Protein AF-A0A9D2EED7-F1 (afdb_monomer)

Sequence (177 aa):
MAFVVMTEGLINSLSPPLGSDSTTSEVIDIMTAWPKAETMNIATSAPAPLVPTTHRRLRAALLIDAAVTGANGLAYVVAAAWLTTLLGPSEPFLIGIGVFLTSCAVVFLLVGRARSAPPAGVWFAIAVNAAWALASVIHASSAGWLTSVGRVWTVLQGLVVLGFAVAQLICWRRVRP

Foldseek 3Di:
DPPPPVVVVVVVVPDDPCPPPDPPVVVVVVVVVPPDPPDPPPPPVPPDPPPDVLLVLLLVLLLVQLVVLLVQLVCLQPVLVVVCVQFQDHSVVSNVSSVVSNVLSVLSNVQSPDPHRDPVSLVVLLVVLQVQLVVLVVCLVPPPRTDPRNSVVSNVSSVVSNVSSVSSVVSVVVPDD

Solvent-accessible surface area (backbone atoms only — not comparable to full-atom values): 9775 Å² total; per-residue (Å²): 144,84,78,74,73,75,59,62,68,59,58,72,74,72,61,76,82,87,65,96,81,61,82,64,65,56,55,49,49,57,65,65,68,61,71,75,85,71,79,73,78,73,73,68,76,64,75,69,83,70,74,52,70,55,61,54,51,40,31,49,52,30,40,51,48,14,50,54,39,26,53,52,9,46,47,25,50,78,40,15,82,60,46,22,78,55,27,38,54,56,41,71,59,35,30,54,51,7,56,52,33,34,52,51,15,52,51,32,38,5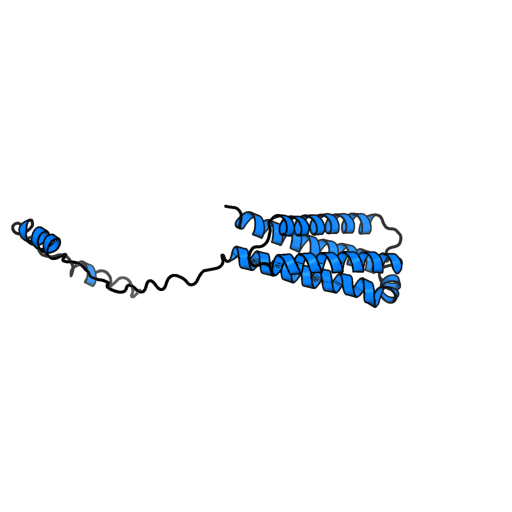3,39,33,66,40,96,68,62,51,70,68,54,55,51,48,52,34,50,52,24,47,51,47,22,52,50,21,52,52,44,52,75,67,50,84,62,46,33,76,60,24,30,52,49,36,43,52,54,16,52,54,36,36,50,48,24,52,52,48,51,58,33,50,68,72,67,59,130

Secondary structure (DSSP, 8-state):
--SSSSSHHHHTTS-----TT-TTHHHHHHHHT-------------------HHHHHHHHHHHHHHHHHHHHHHHHHHSHHHHHHHH-S-HHHHHHHHHHHHHHHHHHHHHHHSSS--HHHHHHHHHHHHHHHHHHHHHHHH-TT--HHHHHHHHHHHHHHHHHHHHHHHHHHTT--

Radius of gyration: 31.8 Å; Cα contacts (8 Å, |Δi|>4): 151; chains: 1; bounding box: 68×57×78 Å

Structure (mmCIF, N/CA/C/O backbone):
data_AF-A0A9D2EED7-F1
#
_entry.id   AF-A0A9D2EED7-F1
#
loop_
_atom_site.group_PDB
_atom_site.id
_atom_site.type_symbol
_atom_site.label_atom_id
_atom_site.label_alt_id
_atom_site.label_comp_id
_atom_site.label_asym_id
_atom_site.label_entity_id
_atom_site.label_seq_id
_atom_site.pdbx_PDB_ins_code
_atom_site.Cartn_x
_atom_site.Cartn_y
_atom_site.Cartn_z
_atom_site.occupancy
_atom_site.B_iso_or_equiv
_atom_site.auth_seq_id
_atom_site.auth_comp_id
_atom_site.auth_asym_id
_atom_site.auth_atom_id
_atom_site.pdbx_PDB_model_num
ATOM 1 N N . MET A 1 1 ? -27.424 45.924 17.045 1.00 50.78 1 MET A N 1
ATOM 2 C CA . MET A 1 1 ? -27.591 46.236 18.483 1.00 50.78 1 MET A CA 1
ATOM 3 C C . MET A 1 1 ? -29.063 46.108 18.886 1.00 50.78 1 MET A C 1
ATOM 5 O O . MET A 1 1 ? -29.668 47.067 19.331 1.00 50.78 1 MET A O 1
ATOM 9 N N . ALA A 1 2 ? -29.651 44.921 18.707 1.00 46.00 2 ALA A N 1
ATOM 10 C CA . ALA A 1 2 ? -31.059 44.638 19.028 1.00 46.00 2 ALA A CA 1
ATOM 11 C C . ALA A 1 2 ? -31.201 43.348 19.862 1.00 46.00 2 ALA A C 1
ATOM 13 O O . ALA A 1 2 ? -32.252 42.727 19.881 1.00 46.00 2 ALA A O 1
ATOM 14 N N . PHE A 1 3 ? -30.117 42.932 20.528 1.00 37.53 3 PHE A N 1
ATOM 15 C CA . PHE A 1 3 ? -30.063 41.708 21.338 1.00 37.53 3 PHE A CA 1
ATOM 16 C C . PHE A 1 3 ? -29.807 41.987 22.829 1.00 37.53 3 PHE A C 1
ATOM 18 O O . PHE A 1 3 ? -29.680 41.061 23.614 1.00 37.53 3 PHE A O 1
ATOM 25 N N . VAL A 1 4 ? -29.735 43.265 23.223 1.00 46.91 4 VAL A N 1
ATOM 26 C CA . VAL A 1 4 ? -29.426 43.687 24.605 1.00 46.91 4 VAL A CA 1
ATOM 27 C C . VAL A 1 4 ? -30.663 44.232 25.339 1.00 46.91 4 VAL A C 1
ATOM 29 O O . VAL A 1 4 ? -30.657 44.339 26.554 1.00 46.91 4 VAL A O 1
ATOM 32 N N . VAL A 1 5 ? -31.770 44.509 24.640 1.00 50.28 5 VAL A N 1
ATOM 33 C CA . VAL A 1 5 ? -32.992 45.063 25.266 1.00 50.28 5 VAL A CA 1
ATOM 34 C C . VAL A 1 5 ? -34.009 43.973 25.657 1.00 50.28 5 VAL A C 1
ATOM 36 O O . VAL A 1 5 ? -34.906 44.221 26.452 1.00 50.28 5 VAL A O 1
ATOM 39 N N . MET A 1 6 ? -33.851 42.733 25.178 1.00 41.12 6 MET A N 1
ATOM 40 C CA . MET A 1 6 ? -34.791 41.630 25.455 1.00 41.12 6 MET A CA 1
ATOM 41 C C . MET A 1 6 ? -34.355 40.715 26.614 1.00 41.12 6 MET A C 1
ATOM 43 O O . MET A 1 6 ? -35.014 39.721 26.901 1.00 41.12 6 MET A O 1
ATOM 47 N N . THR A 1 7 ? -33.256 41.047 27.294 1.00 43.00 7 THR A N 1
ATOM 48 C CA . THR A 1 7 ? -32.782 40.339 28.496 1.00 43.00 7 THR A CA 1
ATOM 49 C C . THR A 1 7 ? -33.245 41.006 29.794 1.00 43.00 7 THR A C 1
ATOM 51 O O . THR A 1 7 ? -33.440 40.314 30.785 1.00 43.00 7 THR A O 1
ATOM 54 N N . GLU A 1 8 ? -33.530 42.310 29.784 1.00 44.41 8 GLU A N 1
ATOM 55 C CA . GLU A 1 8 ? -33.999 43.055 30.969 1.00 44.41 8 GLU A CA 1
ATOM 56 C C . GLU A 1 8 ? -35.489 42.805 31.282 1.00 44.41 8 GLU A C 1
ATOM 58 O O . GLU A 1 8 ? -35.913 42.855 32.435 1.00 44.41 8 GLU A O 1
ATOM 63 N N . GLY A 1 9 ? -36.296 42.462 30.270 1.00 47.56 9 GLY A N 1
ATOM 64 C CA . GLY A 1 9 ? -37.725 42.168 30.448 1.00 47.56 9 GLY A CA 1
ATOM 65 C C . GLY A 1 9 ? -38.026 40.805 31.085 1.00 47.56 9 GLY A C 1
ATOM 66 O O . GLY A 1 9 ? -39.095 40.626 31.661 1.00 47.56 9 GLY A O 1
ATOM 67 N N . LEU A 1 10 ? -37.096 39.844 31.012 1.00 45.66 10 LEU A N 1
ATOM 68 C CA . LEU A 1 10 ? -37.318 38.477 31.507 1.00 45.66 10 LEU A CA 1
ATOM 69 C C . LEU A 1 10 ? -36.883 38.291 32.973 1.00 45.66 10 LEU A C 1
ATOM 71 O O . LEU A 1 10 ? -37.363 37.384 33.645 1.00 45.66 10 LEU A O 1
ATOM 75 N N . ILE A 1 11 ? -36.000 39.159 33.480 1.00 47.44 11 ILE A N 1
ATOM 76 C CA . ILE A 1 11 ? -35.444 39.059 34.840 1.00 47.44 11 ILE A CA 1
ATOM 77 C C . ILE A 1 11 ? -36.388 39.711 35.868 1.00 47.44 11 ILE A C 1
ATOM 79 O O . ILE A 1 11 ? -36.592 39.167 36.953 1.00 47.44 11 ILE A O 1
ATOM 83 N N . ASN A 1 12 ? -37.079 40.797 35.498 1.00 45.12 12 ASN A N 1
ATOM 84 C CA . ASN A 1 12 ? -38.076 41.446 36.364 1.00 45.12 12 ASN A CA 1
ATOM 85 C C . ASN A 1 12 ? -39.411 40.683 36.484 1.00 45.12 12 ASN A C 1
ATOM 87 O O . ASN A 1 12 ? -40.221 41.015 37.343 1.00 45.12 12 ASN A O 1
ATOM 91 N N . SER A 1 13 ? -39.643 39.648 35.666 1.00 46.53 13 SER A N 1
ATOM 92 C CA . SER A 1 13 ? -40.851 38.804 35.728 1.00 46.53 13 SER A CA 1
ATOM 93 C C . SER A 1 13 ? -40.694 37.559 36.615 1.00 46.53 13 SER A C 1
ATOM 95 O O . SER A 1 13 ? -41.686 36.874 36.858 1.00 46.53 13 SER A O 1
ATOM 97 N N . LEU A 1 14 ? -39.479 37.237 37.073 1.00 47.66 14 LEU A N 1
ATOM 98 C CA . LEU A 1 14 ? -39.189 36.039 37.879 1.00 47.66 14 LEU A CA 1
ATOM 99 C C . LEU A 1 14 ? -38.767 36.358 39.318 1.00 47.66 14 LEU A C 1
ATOM 101 O O . LEU A 1 14 ? -38.334 35.467 40.044 1.00 47.66 14 LEU A O 1
ATOM 105 N N . SER A 1 15 ? -38.926 37.610 39.747 1.00 50.06 15 SER A N 1
ATOM 106 C CA . SER A 1 15 ? -38.759 37.992 41.149 1.00 50.06 15 SER A CA 1
ATOM 107 C C . SER A 1 15 ? -40.141 38.100 41.803 1.00 50.06 15 SER A C 1
ATOM 109 O O . SER A 1 15 ? -40.792 39.135 41.648 1.00 50.06 15 SER A O 1
ATOM 111 N N . PRO A 1 16 ? -40.643 37.068 42.505 1.00 56.53 16 PRO A N 1
ATOM 112 C CA . PRO A 1 16 ? -41.789 37.257 43.384 1.00 56.53 16 PRO A CA 1
ATOM 113 C C . PRO A 1 16 ? -41.407 38.242 44.506 1.00 56.53 16 PRO A C 1
ATOM 115 O O . PRO A 1 16 ? -40.240 38.286 44.914 1.00 56.53 16 PRO A O 1
ATOM 118 N N . PRO A 1 17 ? -42.351 39.049 45.019 1.00 46.25 17 PRO A N 1
ATOM 119 C CA . PRO A 1 17 ? -42.078 39.903 46.163 1.00 46.25 17 PRO A CA 1
ATOM 120 C C . PRO A 1 17 ? -41.721 39.003 47.350 1.00 46.25 17 PRO A C 1
ATOM 122 O O . PRO A 1 17 ? -42.500 38.131 47.726 1.00 46.25 17 PRO A O 1
ATOM 125 N N . LEU A 1 18 ? -40.539 39.204 47.936 1.00 51.59 18 LEU A N 1
ATOM 126 C CA . LEU A 1 18 ? -40.169 38.598 49.214 1.00 51.59 18 LEU A CA 1
ATOM 127 C C . LEU A 1 18 ? -41.042 39.215 50.319 1.00 51.59 18 LEU A C 1
ATOM 129 O O . LEU A 1 18 ? -40.626 40.134 51.020 1.00 51.59 18 LEU A O 1
ATOM 133 N N . GLY A 1 19 ? -42.279 38.730 50.434 1.00 50.94 19 GLY A N 1
ATOM 134 C CA . GLY A 1 19 ? -43.077 38.813 51.651 1.00 50.94 19 GLY A CA 1
ATOM 135 C C . GLY A 1 19 ? -42.591 37.726 52.606 1.00 50.94 19 GLY A C 1
ATOM 136 O O . GLY A 1 19 ? -42.508 36.560 52.232 1.00 50.94 19 GLY A O 1
ATOM 137 N N . SER A 1 20 ? -42.211 38.109 53.816 1.00 56.47 20 SER A N 1
ATOM 138 C CA . SER A 1 20 ? -41.397 37.344 54.767 1.00 56.47 20 SER A CA 1
ATOM 139 C C . SER A 1 20 ? -42.042 36.103 55.410 1.00 56.47 20 SER A C 1
ATOM 141 O O . SER A 1 20 ? -41.478 35.586 56.372 1.00 56.47 20 SER A O 1
ATOM 143 N N . ASP A 1 21 ? -43.182 35.600 54.921 1.00 60.69 21 ASP A N 1
ATOM 144 C CA . ASP A 1 21 ? -44.092 34.831 55.788 1.00 60.69 21 ASP A CA 1
ATOM 145 C C . ASP A 1 21 ? -44.546 33.444 55.253 1.00 60.69 21 ASP A C 1
ATOM 147 O O . ASP A 1 21 ? -45.338 32.786 55.923 1.00 60.69 21 ASP A O 1
ATOM 151 N N . SER A 1 22 ? -44.070 32.931 54.103 1.00 58.75 22 SER A N 1
ATOM 152 C CA . SER A 1 22 ? -44.643 31.697 53.491 1.00 58.75 22 SER A CA 1
ATOM 153 C C . SER A 1 22 ? -43.682 30.545 53.136 1.00 58.75 22 SER A C 1
ATOM 155 O O . SER A 1 22 ? -44.079 29.573 52.497 1.00 58.75 22 SER A O 1
ATOM 157 N N . THR A 1 23 ? -42.422 30.562 53.570 1.00 59.81 23 THR A N 1
ATOM 158 C CA . THR A 1 23 ? -41.364 29.721 52.964 1.00 59.81 23 THR A CA 1
ATOM 159 C C . THR A 1 23 ? -41.277 28.251 53.384 1.00 59.81 23 THR A C 1
ATOM 161 O O . THR A 1 23 ? -40.427 27.543 52.851 1.00 59.81 23 THR A O 1
ATOM 164 N N . THR A 1 24 ? -42.116 27.739 54.290 1.00 58.50 24 THR A N 1
ATOM 165 C CA . THR A 1 24 ? -41.949 26.341 54.762 1.00 58.50 24 THR A CA 1
ATOM 166 C C . THR A 1 24 ? -43.055 25.400 54.291 1.00 58.50 24 THR A C 1
ATOM 168 O O . THR A 1 24 ? -42.762 24.296 53.843 1.00 58.50 24 THR A O 1
ATOM 171 N N . SER A 1 25 ? -44.317 25.823 54.326 1.00 53.59 25 SER A N 1
ATOM 172 C CA . SER A 1 25 ? -45.460 24.985 53.937 1.00 53.59 25 SER A CA 1
ATOM 173 C C . SER A 1 25 ? -45.589 24.817 52.422 1.00 53.59 25 SER A C 1
ATOM 175 O O . SER A 1 25 ? -45.854 23.713 51.964 1.00 53.59 25 SER A O 1
ATOM 177 N N . GLU A 1 26 ? -45.317 25.862 51.638 1.00 62.56 26 GLU A N 1
ATOM 178 C CA . GLU A 1 26 ? -45.434 25.818 50.172 1.00 62.56 26 GLU A CA 1
ATOM 179 C C . GLU A 1 26 ? -44.352 24.934 49.528 1.00 62.56 26 GLU A C 1
ATOM 181 O O . GLU A 1 26 ? -44.620 24.164 48.609 1.00 62.56 26 GLU A O 1
ATOM 186 N N . VAL A 1 27 ? -43.129 24.964 50.068 1.00 61.22 27 VAL A N 1
ATOM 187 C CA . VAL A 1 27 ? -42.033 24.089 49.618 1.00 61.22 27 VAL A CA 1
ATOM 188 C C . VAL A 1 27 ? -42.333 22.626 49.949 1.00 61.22 27 VAL A C 1
ATOM 190 O O . VAL A 1 27 ? -42.068 21.742 49.135 1.00 61.22 27 VAL A O 1
ATOM 193 N N . ILE A 1 28 ? -42.923 22.360 51.119 1.00 64.56 28 ILE A N 1
ATOM 194 C CA . ILE A 1 28 ? -43.338 21.010 51.518 1.00 64.56 28 ILE A CA 1
ATOM 195 C C . ILE A 1 28 ? -44.501 20.518 50.645 1.00 64.56 28 ILE A C 1
ATOM 197 O O . ILE A 1 28 ? -44.484 19.358 50.230 1.00 64.56 28 ILE A O 1
ATOM 201 N N . ASP A 1 29 ? -45.452 21.384 50.290 1.00 67.06 29 ASP A N 1
ATOM 202 C CA . ASP A 1 29 ? -46.527 21.056 49.345 1.00 67.06 29 ASP A CA 1
ATOM 203 C C . ASP A 1 29 ? -45.976 20.742 47.948 1.00 67.06 29 ASP A C 1
ATOM 205 O O . ASP A 1 29 ? -46.384 19.752 47.351 1.00 67.06 29 ASP A O 1
ATOM 209 N N . ILE A 1 30 ? -44.978 21.478 47.447 1.00 61.00 30 ILE A N 1
ATOM 210 C CA . ILE A 1 30 ? -44.316 21.167 46.164 1.00 61.00 30 ILE A CA 1
ATOM 211 C C . ILE A 1 30 ? -43.570 19.822 46.224 1.00 61.00 30 ILE A C 1
ATOM 213 O O . ILE A 1 30 ? -43.615 19.044 45.270 1.00 61.00 30 ILE A O 1
ATOM 217 N N . MET A 1 31 ? -42.889 19.521 47.335 1.00 60.91 31 MET A N 1
ATOM 218 C CA . MET A 1 31 ? -42.152 18.259 47.489 1.00 60.91 31 MET A CA 1
ATOM 219 C C . MET A 1 31 ? -43.075 17.048 47.669 1.00 60.91 31 MET A C 1
ATOM 221 O O . MET A 1 31 ? -42.735 15.948 47.234 1.00 60.91 31 MET A O 1
ATOM 225 N N . THR A 1 32 ? -44.239 17.230 48.293 1.00 68.69 32 THR A N 1
ATOM 226 C CA . THR A 1 32 ? -45.229 16.160 48.496 1.00 68.69 32 THR A CA 1
ATOM 227 C C . THR A 1 32 ? -46.171 16.001 47.302 1.00 68.69 32 THR A C 1
ATOM 229 O O . THR A 1 32 ? -46.573 14.878 46.993 1.00 68.69 32 THR A O 1
ATOM 232 N N . ALA A 1 33 ? -46.414 17.076 46.544 1.00 59.56 33 ALA A N 1
ATOM 233 C CA . ALA A 1 33 ? -47.065 17.076 45.235 1.00 59.56 33 ALA A CA 1
ATOM 234 C C . ALA A 1 33 ? -46.143 16.603 44.094 1.00 59.56 33 ALA A C 1
ATOM 236 O O . ALA A 1 33 ? -46.436 16.851 42.924 1.00 59.56 33 ALA A O 1
ATOM 237 N N . TRP A 1 34 ? -45.103 15.818 44.404 1.00 54.25 34 TRP A N 1
ATOM 238 C CA . TRP A 1 34 ? -44.386 14.979 43.440 1.00 54.25 34 TRP A CA 1
ATOM 239 C C . TRP A 1 34 ? -44.888 13.514 43.456 1.00 54.25 34 TRP A C 1
ATOM 241 O O . TRP A 1 34 ? -44.102 12.585 43.683 1.00 54.25 34 TRP A O 1
ATOM 251 N N . PRO A 1 35 ? -46.186 13.221 43.224 1.00 51.88 35 PRO A N 1
ATOM 252 C CA . PRO A 1 35 ? -46.617 11.865 42.975 1.00 51.88 35 PRO A CA 1
ATOM 253 C C . PRO A 1 35 ? -46.139 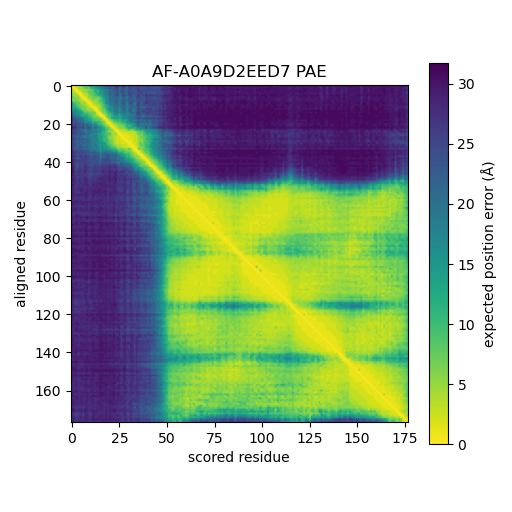11.462 41.582 1.00 51.88 35 PRO A C 1
ATOM 255 O O . PRO A 1 35 ? -46.510 12.074 40.585 1.00 51.88 35 PRO A O 1
ATOM 258 N N . LYS A 1 36 ? -45.304 10.414 41.556 1.00 54.62 36 LYS A N 1
ATOM 259 C CA . LYS A 1 36 ? -45.138 9.462 40.448 1.00 54.62 36 LYS A CA 1
ATOM 260 C C . LYS A 1 36 ? -45.360 10.115 39.083 1.00 54.62 36 LYS A C 1
ATOM 262 O O . LYS A 1 36 ? -46.409 9.919 38.478 1.00 54.62 36 LYS A O 1
ATOM 267 N N . ALA A 1 37 ? -44.365 10.856 38.593 1.00 49.62 37 ALA A N 1
ATOM 268 C CA . ALA A 1 37 ? -44.248 11.151 37.168 1.00 49.62 37 ALA A CA 1
ATOM 269 C C . ALA A 1 37 ? -43.977 9.827 36.435 1.00 49.62 37 ALA A C 1
ATOM 271 O O . ALA A 1 37 ? -42.861 9.469 36.064 1.00 49.62 37 ALA A O 1
ATOM 272 N N . GLU A 1 38 ? -45.052 9.060 36.362 1.00 48.19 38 GLU A N 1
ATOM 273 C CA . GLU A 1 38 ? -45.340 7.941 35.514 1.00 48.19 38 GLU A CA 1
ATOM 274 C C . GLU A 1 38 ? -44.942 8.353 34.106 1.00 48.19 38 GLU A C 1
ATOM 276 O O . GLU A 1 38 ? -45.570 9.205 33.483 1.00 48.19 38 GLU A O 1
ATOM 281 N N . THR A 1 39 ? -43.830 7.775 33.651 1.00 51.84 39 THR A N 1
ATOM 282 C CA . THR A 1 39 ? -43.596 7.461 32.240 1.00 51.84 39 THR A CA 1
ATOM 283 C C . THR A 1 39 ? -43.965 8.581 31.275 1.00 51.84 39 THR A C 1
ATOM 285 O O . THR A 1 39 ? -44.613 8.361 30.252 1.00 51.84 39 THR A O 1
ATOM 288 N N . MET A 1 40 ? -43.515 9.801 31.559 1.00 48.53 40 MET A N 1
ATOM 289 C CA . MET A 1 40 ? -43.426 10.796 30.511 1.00 48.53 40 MET A CA 1
ATOM 290 C C . MET A 1 40 ? -42.292 10.311 29.624 1.00 48.53 40 MET A C 1
ATOM 292 O O . MET A 1 40 ? -41.122 10.408 29.989 1.00 48.53 40 MET A O 1
ATOM 296 N N . ASN A 1 41 ? -42.680 9.672 28.518 1.00 54.34 41 ASN A N 1
ATOM 297 C CA . ASN A 1 41 ? -41.838 9.321 27.391 1.00 54.34 41 ASN A CA 1
ATOM 298 C C . ASN A 1 41 ? -41.068 10.573 26.958 1.00 54.34 41 ASN A C 1
ATOM 300 O O . ASN A 1 41 ? -41.406 11.228 25.974 1.00 54.34 41 ASN A O 1
ATOM 304 N N . ILE A 1 42 ? -39.988 10.892 27.667 1.00 51.03 42 ILE A N 1
ATOM 305 C CA . ILE A 1 42 ? -38.844 11.529 27.065 1.00 51.03 42 ILE A CA 1
ATOM 306 C C . ILE A 1 42 ? -38.331 10.421 26.169 1.00 51.03 42 ILE A C 1
ATOM 308 O O . ILE A 1 42 ? -37.510 9.593 26.557 1.00 51.03 42 ILE A O 1
ATOM 312 N N . ALA A 1 43 ? -38.890 10.368 24.962 1.00 49.00 43 ALA A N 1
ATOM 313 C CA . ALA A 1 43 ? -38.150 9.906 23.819 1.00 49.00 43 ALA A CA 1
ATOM 314 C C . ALA A 1 43 ? -36.909 10.802 23.774 1.00 49.00 43 ALA A C 1
ATOM 316 O O . ALA A 1 43 ? -36.838 11.793 23.053 1.00 49.00 43 ALA A O 1
ATOM 317 N N . THR A 1 44 ? -35.926 10.471 24.613 1.00 50.31 44 THR A N 1
ATOM 318 C CA . THR A 1 44 ? -34.536 10.684 24.316 1.00 50.31 44 THR A CA 1
ATOM 319 C C . THR A 1 44 ? -34.424 9.996 22.977 1.00 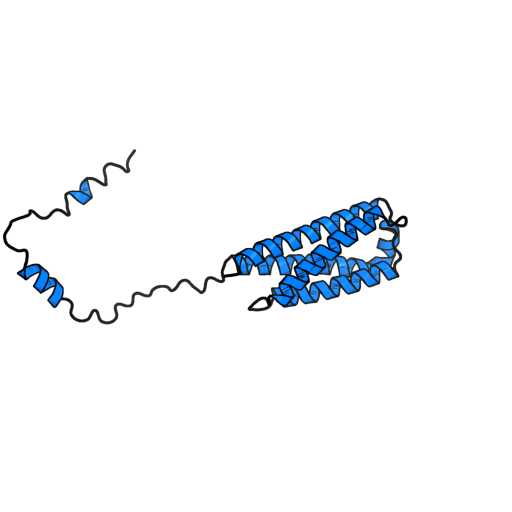50.31 44 THR A C 1
ATOM 321 O O . THR A 1 44 ? -34.398 8.768 22.899 1.00 50.31 44 THR A O 1
ATOM 324 N N . SER A 1 45 ? -34.482 10.775 21.901 1.00 49.22 45 SER A N 1
ATOM 325 C CA . SER A 1 45 ? -33.946 10.360 20.624 1.00 49.22 45 SER A CA 1
ATOM 326 C C . SER A 1 45 ? -32.480 10.087 20.920 1.00 49.22 45 SER A C 1
ATOM 328 O O . SER A 1 45 ? -31.641 10.986 20.843 1.00 49.22 45 SER A O 1
ATOM 330 N N . ALA A 1 46 ? -32.210 8.877 21.416 1.00 57.16 46 ALA A N 1
ATOM 331 C CA . ALA A 1 46 ? -30.885 8.386 21.683 1.00 57.16 46 ALA A CA 1
ATOM 332 C C . ALA A 1 46 ? -30.116 8.674 20.397 1.00 57.16 46 ALA A C 1
ATOM 334 O O . ALA A 1 46 ? -30.618 8.316 19.323 1.00 57.16 46 ALA A O 1
ATOM 335 N N . PRO A 1 47 ? -28.988 9.403 20.458 1.00 58.03 47 PRO A N 1
ATOM 336 C CA . PRO A 1 47 ? -28.256 9.731 19.254 1.00 58.03 47 PRO A CA 1
ATOM 337 C C . PRO A 1 47 ? -27.991 8.412 18.537 1.00 58.03 47 PRO A C 1
ATOM 339 O O . PRO A 1 47 ? -27.375 7.513 19.113 1.00 58.03 47 PRO A O 1
ATOM 342 N N . ALA A 1 48 ? -28.545 8.270 17.326 1.00 62.28 48 ALA A N 1
ATOM 343 C CA . ALA A 1 48 ? -28.371 7.085 16.495 1.00 62.28 48 ALA A CA 1
ATOM 344 C C . ALA A 1 48 ? -26.892 6.690 16.557 1.00 62.28 48 ALA A C 1
ATOM 346 O O . ALA A 1 48 ? -26.082 7.607 16.405 1.00 62.28 48 ALA A O 1
ATOM 347 N N . PRO A 1 49 ? -26.524 5.413 16.809 1.00 54.31 49 PRO A N 1
ATOM 348 C CA . PRO A 1 49 ? -25.165 5.024 17.179 1.00 54.31 49 PRO A CA 1
ATOM 349 C C . PRO A 1 49 ? -24.133 5.745 16.314 1.00 54.31 49 PRO A C 1
ATOM 351 O O . PRO A 1 49 ? -23.921 5.410 15.143 1.00 54.31 49 PRO A O 1
ATOM 354 N N . LEU A 1 50 ? -23.540 6.808 16.861 1.00 57.94 50 LEU A N 1
ATOM 355 C CA . LEU A 1 50 ? -22.600 7.624 16.120 1.00 57.94 50 LEU A CA 1
ATOM 356 C C . LEU A 1 50 ? -21.330 6.795 16.075 1.00 57.94 50 LEU A C 1
ATOM 358 O O . LEU A 1 50 ? -20.518 6.867 16.991 1.00 57.94 50 LEU A O 1
ATOM 362 N N . VAL A 1 51 ? -21.160 5.975 15.030 1.00 61.41 51 VAL A N 1
ATOM 363 C CA . VAL A 1 51 ? -19.856 5.364 14.753 1.00 61.41 51 VAL A CA 1
ATOM 364 C C . VAL A 1 51 ? -18.849 6.512 14.823 1.00 61.41 51 VAL A C 1
ATOM 366 O O . VAL A 1 51 ? -19.013 7.458 14.029 1.00 61.41 51 VAL A O 1
ATOM 369 N N . PRO A 1 52 ? -17.883 6.478 15.767 1.00 72.25 52 PRO A N 1
ATOM 370 C CA . PRO A 1 52 ? -17.015 7.613 16.030 1.00 72.25 52 PRO A CA 1
ATOM 371 C C . PRO A 1 52 ? -16.400 8.091 14.718 1.00 72.25 52 PRO A C 1
ATOM 373 O O . PRO A 1 52 ? -15.973 7.281 13.892 1.00 72.25 52 PRO A O 1
ATOM 376 N N . THR A 1 53 ? -16.387 9.398 14.470 1.00 74.62 53 THR A N 1
ATOM 377 C CA . THR A 1 53 ? -15.942 9.973 13.185 1.00 74.62 53 THR A CA 1
ATOM 378 C C . THR A 1 53 ? -14.538 9.497 12.790 1.00 74.62 53 THR A C 1
ATOM 380 O O . THR A 1 53 ? -14.260 9.282 11.609 1.00 74.62 53 THR A O 1
ATOM 383 N N . THR A 1 54 ? -13.681 9.225 13.774 1.00 71.69 54 THR A N 1
ATOM 384 C CA . THR A 1 54 ? -12.351 8.631 13.603 1.00 71.69 54 THR A CA 1
ATOM 385 C C . THR A 1 54 ? -12.386 7.216 13.012 1.00 71.69 54 THR A C 1
ATOM 387 O O . THR A 1 54 ? -11.601 6.921 12.113 1.00 71.69 54 THR A O 1
ATOM 390 N N . HIS A 1 55 ? -13.330 6.361 13.425 1.00 77.31 55 HIS A N 1
ATOM 391 C CA . HIS A 1 55 ? -13.511 5.026 12.838 1.00 77.31 55 HIS A CA 1
ATOM 392 C C . HIS A 1 55 ? -13.887 5.105 11.353 1.00 77.31 55 HIS A C 1
ATOM 394 O O . HIS A 1 55 ? -13.373 4.331 10.544 1.00 77.31 55 HIS A O 1
ATOM 400 N N . ARG A 1 56 ? -14.731 6.075 10.965 1.00 80.56 56 ARG A N 1
ATOM 401 C CA . ARG A 1 56 ? -15.071 6.303 9.547 1.00 80.56 56 ARG A CA 1
ATOM 402 C C . ARG A 1 56 ? -13.868 6.783 8.738 1.00 80.56 56 ARG A C 1
ATOM 404 O O . ARG A 1 56 ? -13.679 6.313 7.621 1.00 80.56 56 ARG A O 1
ATOM 411 N N . ARG A 1 57 ? -13.044 7.677 9.296 1.00 81.94 57 ARG A N 1
ATOM 412 C CA . ARG A 1 57 ? -11.831 8.192 8.632 1.00 81.94 57 ARG A CA 1
ATOM 413 C C . ARG A 1 57 ? -10.776 7.107 8.424 1.00 81.94 57 ARG A C 1
ATOM 415 O O . ARG A 1 57 ? -10.242 7.006 7.326 1.00 81.94 57 ARG A O 1
ATOM 422 N N . LEU A 1 58 ? -10.537 6.258 9.427 1.00 83.62 58 LEU A N 1
ATOM 423 C CA . LEU A 1 58 ? -9.621 5.118 9.304 1.00 83.62 58 LEU A CA 1
ATOM 424 C C . LEU A 1 58 ? -10.086 4.142 8.216 1.00 83.62 58 LEU A C 1
ATOM 426 O O . LEU A 1 58 ? -9.296 3.715 7.378 1.00 83.62 58 LEU A O 1
ATOM 430 N N . ARG A 1 59 ? -11.386 3.830 8.201 1.00 85.19 59 ARG A N 1
ATOM 431 C CA . ARG A 1 59 ? -11.989 2.981 7.172 1.00 85.19 59 ARG A CA 1
ATOM 432 C C . ARG A 1 59 ? -11.853 3.587 5.777 1.00 85.19 59 ARG A C 1
ATOM 434 O O . ARG A 1 59 ? -11.467 2.878 4.857 1.00 85.19 59 ARG A O 1
ATOM 441 N N . ALA A 1 60 ? -12.136 4.878 5.618 1.00 85.94 60 ALA A N 1
ATOM 442 C CA . ALA A 1 60 ? -11.960 5.564 4.342 1.00 85.94 60 ALA A CA 1
ATOM 443 C C . ALA A 1 60 ? -10.496 5.522 3.876 1.00 85.94 60 ALA A C 1
ATOM 445 O O . ALA A 1 60 ? -10.245 5.175 2.728 1.00 85.94 60 ALA A O 1
ATOM 446 N N . ALA A 1 61 ? -9.539 5.787 4.772 1.00 85.25 61 ALA A N 1
ATOM 447 C CA . ALA A 1 61 ? -8.114 5.724 4.456 1.00 85.25 61 ALA A CA 1
ATOM 448 C C . ALA A 1 61 ? -7.685 4.327 3.977 1.00 85.25 61 ALA A C 1
ATOM 450 O O . ALA A 1 61 ? -7.018 4.223 2.957 1.00 85.25 61 ALA A O 1
ATOM 451 N N . LEU A 1 62 ? -8.117 3.259 4.659 1.00 86.69 62 LEU A N 1
ATOM 452 C CA . LEU A 1 62 ? -7.824 1.876 4.255 1.00 86.69 62 LEU A CA 1
ATOM 453 C C . LEU A 1 62 ? -8.439 1.508 2.900 1.00 86.69 62 LEU A C 1
ATOM 455 O O . LEU A 1 62 ? -7.809 0.814 2.112 1.00 86.69 62 LEU A O 1
ATOM 459 N N . LEU A 1 63 ? -9.667 1.954 2.623 1.00 88.81 63 LEU A N 1
ATOM 460 C CA . LEU A 1 63 ? -10.341 1.648 1.358 1.00 88.81 63 LEU A CA 1
ATOM 461 C C . LEU A 1 63 ? -9.738 2.414 0.177 1.00 88.81 63 LEU A C 1
ATOM 463 O O . LEU A 1 63 ? -9.608 1.846 -0.905 1.00 88.81 63 LEU A O 1
ATOM 467 N N . ILE A 1 64 ? -9.369 3.680 0.379 1.00 88.44 64 ILE A N 1
ATOM 468 C CA . ILE A 1 64 ? -8.682 4.481 -0.642 1.00 88.44 64 ILE A CA 1
ATOM 469 C C . ILE A 1 64 ? -7.299 3.887 -0.920 1.00 88.44 64 ILE A C 1
ATOM 471 O O . ILE A 1 64 ? -6.949 3.698 -2.080 1.00 88.44 64 ILE A O 1
ATOM 475 N N . ASP A 1 65 ? -6.552 3.531 0.126 1.00 87.12 65 ASP A N 1
ATOM 476 C CA . ASP A 1 65 ? -5.249 2.875 -0.003 1.00 87.12 65 ASP A CA 1
ATOM 477 C C . ASP A 1 65 ? -5.366 1.537 -0.753 1.00 87.12 65 ASP A C 1
ATOM 479 O O . ASP A 1 65 ? -4.660 1.305 -1.731 1.00 87.12 65 ASP A O 1
ATOM 483 N N . ALA A 1 66 ? -6.345 0.699 -0.394 1.00 88.44 66 ALA A N 1
ATOM 484 C CA . ALA A 1 66 ? -6.626 -0.544 -1.111 1.00 88.44 66 ALA A CA 1
ATOM 485 C C . ALA A 1 66 ? -6.915 -0.310 -2.603 1.00 88.44 66 ALA A C 1
ATOM 487 O O . ALA A 1 66 ? -6.413 -1.047 -3.449 1.00 88.44 66 ALA A O 1
ATOM 488 N N . ALA A 1 67 ? -7.708 0.710 -2.942 1.00 90.50 67 ALA A N 1
ATOM 489 C CA . ALA A 1 67 ? -8.038 1.023 -4.329 1.00 90.50 67 ALA A CA 1
ATOM 490 C C . ALA A 1 67 ? -6.805 1.478 -5.123 1.00 90.50 67 ALA A C 1
ATOM 492 O O . ALA A 1 67 ? -6.567 0.978 -6.222 1.00 90.50 67 ALA A O 1
ATOM 493 N N . VAL A 1 68 ? -6.001 2.384 -4.560 1.00 87.81 68 VAL A N 1
ATOM 494 C CA . VAL A 1 68 ? -4.789 2.902 -5.211 1.00 87.81 68 VAL A CA 1
ATOM 495 C C . VAL A 1 68 ? -3.737 1.804 -5.358 1.00 87.81 68 VAL A C 1
ATOM 497 O O . VAL A 1 68 ? -3.219 1.590 -6.454 1.00 87.81 68 VAL A O 1
ATOM 500 N N . THR A 1 69 ? -3.470 1.060 -4.285 1.00 88.44 69 THR A N 1
ATOM 501 C CA . THR A 1 69 ? -2.508 -0.048 -4.273 1.00 88.44 69 THR A CA 1
ATOM 502 C C . THR A 1 69 ? -2.937 -1.168 -5.223 1.00 88.44 69 THR A C 1
ATOM 504 O O . THR A 1 69 ? -2.119 -1.685 -5.983 1.00 88.44 69 THR A O 1
ATOM 507 N N . GLY A 1 70 ? -4.230 -1.502 -5.248 1.00 88.56 70 GLY A N 1
ATOM 508 C CA . GLY A 1 70 ? -4.781 -2.526 -6.134 1.00 88.56 70 GLY A CA 1
ATOM 509 C C . GLY A 1 70 ? -4.727 -2.127 -7.606 1.00 88.56 70 GLY A C 1
ATOM 510 O O . GLY A 1 70 ? -4.317 -2.938 -8.433 1.00 88.56 70 GLY A O 1
ATOM 511 N N . ALA A 1 71 ? -5.080 -0.878 -7.931 1.00 90.56 71 ALA A N 1
ATOM 512 C CA . ALA A 1 71 ? -4.981 -0.353 -9.291 1.00 90.56 71 ALA A CA 1
ATOM 513 C C . ALA A 1 71 ? -3.528 -0.343 -9.789 1.00 90.56 71 ALA A C 1
ATOM 515 O O . ALA A 1 71 ? -3.268 -0.762 -10.915 1.00 90.56 71 ALA A O 1
ATOM 516 N N . ASN A 1 72 ? -2.581 0.064 -8.938 1.00 89.94 72 ASN A N 1
ATOM 517 C CA . ASN A 1 72 ? -1.158 0.061 -9.274 1.00 89.94 72 ASN A CA 1
ATOM 518 C C . ASN A 1 72 ? -0.630 -1.365 -9.496 1.00 89.94 72 ASN A C 1
ATOM 520 O O . ASN A 1 72 ? 0.006 -1.649 -10.508 1.00 89.94 72 ASN A O 1
ATOM 524 N N . GLY A 1 73 ? -0.950 -2.288 -8.583 1.00 87.81 73 GLY A N 1
ATOM 525 C CA . GLY A 1 73 ? -0.555 -3.689 -8.711 1.00 87.81 73 GLY A CA 1
ATOM 526 C C . GLY A 1 73 ? -1.111 -4.339 -9.978 1.00 87.81 73 GLY A C 1
ATOM 527 O O . GLY A 1 73 ? -0.374 -4.977 -10.727 1.00 87.81 73 GLY A O 1
ATOM 528 N N . LEU A 1 74 ? -2.391 -4.101 -10.278 1.00 92.00 74 LEU A N 1
ATOM 529 C CA . LEU A 1 74 ? -3.027 -4.637 -11.478 1.00 92.00 74 LEU A CA 1
ATOM 530 C C . LEU A 1 74 ? -2.424 -4.046 -12.759 1.00 92.00 74 LEU A C 1
ATOM 532 O O . LEU A 1 74 ? -2.214 -4.785 -13.718 1.00 92.00 74 LEU A O 1
ATOM 536 N N . ALA A 1 75 ? -2.092 -2.752 -12.768 1.00 89.25 75 ALA A N 1
ATOM 537 C CA . ALA A 1 75 ? -1.387 -2.129 -13.886 1.00 89.25 75 ALA A CA 1
ATOM 538 C C . ALA A 1 75 ? -0.023 -2.793 -14.130 1.00 89.25 75 ALA A C 1
ATOM 540 O O . ALA A 1 75 ? 0.316 -3.086 -15.277 1.00 89.25 75 ALA A O 1
ATOM 541 N N . TYR A 1 76 ? 0.724 -3.109 -13.067 1.00 88.88 76 TYR A N 1
ATOM 542 C CA . TYR A 1 76 ? 1.994 -3.823 -13.189 1.00 88.88 76 TYR A CA 1
ATOM 543 C C . TYR A 1 76 ? 1.859 -5.261 -13.685 1.00 88.88 76 TYR A C 1
ATOM 545 O O . TYR A 1 76 ? 2.775 -5.728 -14.348 1.00 88.88 76 TYR A O 1
ATOM 553 N N . VAL A 1 77 ? 0.752 -5.956 -13.407 1.00 90.75 77 VAL A N 1
ATOM 554 C CA . VAL A 1 77 ? 0.512 -7.308 -13.946 1.00 90.75 77 VAL A CA 1
ATOM 555 C C . VAL A 1 77 ? 0.060 -7.252 -15.406 1.00 90.75 77 VAL A C 1
ATOM 557 O O . VAL A 1 77 ? 0.588 -7.977 -16.241 1.00 90.75 77 VAL A O 1
ATOM 560 N N . VAL A 1 78 ? -0.919 -6.400 -15.723 1.00 92.12 78 VAL A N 1
ATOM 561 C CA . VAL A 1 78 ? -1.586 -6.389 -17.038 1.00 92.12 78 VAL A CA 1
ATOM 562 C C . VAL A 1 78 ? -0.743 -5.700 -18.107 1.00 92.12 78 VAL A C 1
ATOM 564 O O . VAL A 1 78 ? -0.762 -6.112 -19.263 1.00 92.12 78 VAL A O 1
ATOM 567 N N . ALA A 1 79 ? -0.006 -4.652 -17.740 1.00 88.81 79 ALA A N 1
ATOM 568 C CA . ALA A 1 79 ? 0.738 -3.824 -18.683 1.00 88.81 79 ALA A CA 1
ATOM 569 C C . ALA A 1 79 ? 2.264 -3.951 -18.522 1.00 88.81 79 ALA A C 1
ATOM 571 O O . ALA A 1 79 ? 3.006 -3.103 -19.014 1.00 88.81 79 ALA A O 1
ATOM 572 N N . ALA A 1 80 ? 2.752 -5.015 -17.875 1.00 87.31 80 ALA A N 1
ATOM 573 C CA . ALA A 1 80 ? 4.171 -5.239 -17.583 1.00 87.31 80 ALA A CA 1
ATOM 574 C C . ALA A 1 80 ? 5.088 -5.071 -18.813 1.00 87.31 80 ALA A C 1
ATO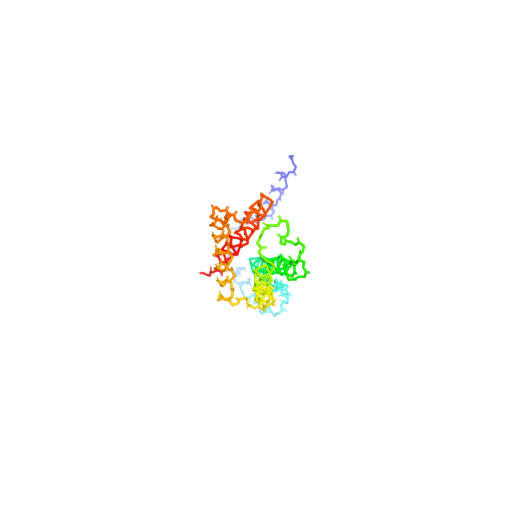M 576 O O . ALA A 1 80 ? 6.068 -4.324 -18.757 1.00 87.31 80 ALA A O 1
ATOM 577 N N . ALA A 1 81 ? 4.724 -5.699 -19.938 1.00 84.69 81 ALA A N 1
ATOM 578 C CA . ALA A 1 81 ? 5.455 -5.639 -21.208 1.00 84.69 81 ALA A CA 1
ATOM 579 C C . ALA A 1 81 ? 5.565 -4.220 -21.794 1.00 84.69 81 ALA A C 1
ATOM 581 O O . ALA A 1 81 ? 6.518 -3.899 -22.499 1.00 84.69 81 ALA A O 1
ATOM 582 N N . TRP A 1 82 ? 4.604 -3.343 -21.500 1.00 87.88 82 TRP A N 1
ATOM 583 C CA . TRP A 1 82 ? 4.667 -1.940 -21.905 1.00 87.88 82 TRP A CA 1
ATOM 584 C C . TRP A 1 82 ? 5.446 -1.106 -20.879 1.00 87.88 82 TRP A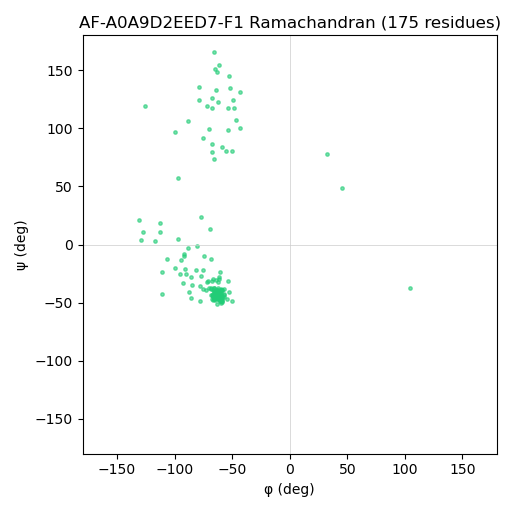 C 1
ATOM 586 O O . TRP A 1 82 ? 6.355 -0.355 -21.241 1.00 87.88 82 TRP A O 1
ATOM 596 N N . LEU A 1 83 ? 5.160 -1.288 -19.585 1.00 83.56 83 LEU A N 1
ATOM 597 C CA . LEU A 1 83 ? 5.816 -0.549 -18.506 1.00 83.56 83 LEU A CA 1
ATOM 598 C C . LEU A 1 83 ? 7.318 -0.832 -18.406 1.00 83.56 83 LEU A C 1
ATOM 600 O O . LEU A 1 83 ? 8.053 0.075 -18.029 1.00 83.56 83 LEU A O 1
ATOM 604 N N . THR A 1 84 ? 7.803 -2.022 -18.770 1.00 85.69 84 THR A N 1
ATOM 605 C CA . THR A 1 84 ? 9.250 -2.315 -18.773 1.00 85.69 84 THR A CA 1
ATOM 606 C C . THR A 1 84 ? 10.022 -1.337 -19.667 1.00 85.69 84 THR A C 1
ATOM 608 O O . THR A 1 84 ? 11.069 -0.835 -19.264 1.00 85.69 84 THR A O 1
ATOM 611 N N . THR A 1 85 ? 9.450 -0.945 -20.815 1.00 85.94 85 THR A N 1
ATOM 612 C CA . THR A 1 85 ? 10.078 0.021 -21.737 1.00 85.94 85 THR A CA 1
ATOM 613 C C . THR A 1 85 ? 10.098 1.445 -21.187 1.00 85.94 85 THR A C 1
ATOM 615 O O . THR A 1 85 ? 11.021 2.207 -21.465 1.00 85.94 85 THR A O 1
ATOM 618 N N . LEU A 1 86 ? 9.098 1.805 -20.378 1.00 84.00 86 LEU A N 1
ATOM 619 C CA . LEU A 1 86 ? 8.972 3.145 -19.815 1.00 84.00 86 LEU A CA 1
ATOM 620 C C . LEU A 1 86 ? 9.724 3.310 -18.502 1.00 84.00 86 LEU A C 1
ATOM 622 O O . LEU A 1 86 ? 10.315 4.362 -18.274 1.00 84.00 86 LEU A O 1
ATOM 626 N N . LEU A 1 87 ? 9.678 2.311 -17.623 1.00 83.69 87 LEU A N 1
ATOM 627 C CA . LEU A 1 87 ? 10.220 2.387 -16.269 1.00 83.69 87 LEU A CA 1
ATOM 628 C C . LEU A 1 87 ? 11.661 1.865 -16.214 1.00 83.69 87 LEU A C 1
ATOM 630 O O . LEU A 1 87 ? 12.457 2.381 -15.426 1.00 83.69 87 LEU A O 1
ATOM 634 N N . GLY A 1 88 ? 12.002 0.869 -17.039 1.00 85.69 88 GLY A N 1
ATOM 635 C CA . GLY A 1 88 ? 13.323 0.234 -17.097 1.00 85.69 88 GLY A CA 1
ATOM 636 C C . GLY A 1 88 ? 13.439 -1.167 -16.467 1.00 85.69 88 GLY A C 1
ATOM 637 O O . GLY A 1 88 ? 14.153 -1.992 -17.034 1.00 85.69 88 GLY A O 1
ATOM 638 N N . PRO A 1 89 ? 12.774 -1.504 -15.337 1.00 85.56 89 PRO A N 1
ATOM 639 C CA . PRO A 1 89 ? 12.840 -2.848 -14.764 1.00 85.56 89 PRO A CA 1
ATOM 640 C C . PRO A 1 89 ? 12.308 -3.928 -15.704 1.00 85.56 89 PRO A C 1
ATOM 642 O O . PRO A 1 89 ? 11.439 -3.661 -16.531 1.00 85.56 89 PRO A O 1
ATOM 645 N N . SER A 1 90 ? 12.779 -5.164 -15.529 1.00 87.81 90 SER A N 1
ATOM 646 C CA . SER A 1 90 ? 12.333 -6.302 -16.334 1.00 87.81 90 SER A CA 1
ATOM 647 C C . SER A 1 90 ? 10.853 -6.630 -16.113 1.00 87.81 90 SER A C 1
ATOM 649 O O . SER A 1 90 ? 10.297 -6.438 -15.029 1.00 87.81 90 SER A O 1
ATOM 651 N N . GLU A 1 91 ? 10.212 -7.176 -17.142 1.00 87.19 91 GLU A N 1
ATOM 652 C CA . GLU A 1 91 ? 8.804 -7.573 -17.092 1.00 87.19 91 GLU A CA 1
ATOM 653 C C . GLU A 1 91 ? 8.470 -8.542 -15.933 1.00 87.19 91 GLU A C 1
ATOM 655 O O . GLU A 1 91 ? 7.536 -8.249 -15.182 1.00 87.19 91 GLU A O 1
ATOM 660 N N . PRO A 1 92 ? 9.243 -9.620 -15.669 1.00 88.38 92 PRO A N 1
ATOM 661 C CA . PRO A 1 92 ? 8.958 -10.521 -14.548 1.00 88.38 92 PRO A CA 1
ATOM 662 C C . PRO A 1 92 ? 9.049 -9.828 -13.183 1.00 88.38 92 PRO A C 1
ATOM 664 O O . PRO A 1 92 ? 8.318 -10.177 -12.257 1.00 88.38 92 PRO A O 1
ATOM 667 N N . PHE A 1 93 ? 9.931 -8.832 -13.055 1.00 85.62 93 PHE A N 1
ATOM 668 C CA . PHE A 1 93 ? 10.069 -8.046 -11.834 1.00 85.62 93 PHE A CA 1
ATOM 669 C C . PHE A 1 93 ? 8.831 -7.173 -11.592 1.00 85.62 93 PHE A C 1
ATOM 671 O O . PHE A 1 93 ? 8.311 -7.147 -10.475 1.00 85.62 93 PHE A O 1
ATOM 678 N N . LEU A 1 94 ? 8.313 -6.520 -12.640 1.00 84.81 94 LEU A N 1
ATOM 679 C CA . LEU A 1 94 ? 7.068 -5.751 -12.560 1.00 84.81 94 LEU A CA 1
ATOM 680 C C . LEU A 1 94 ? 5.873 -6.646 -12.221 1.00 84.81 94 LEU A C 1
ATOM 682 O O . LEU A 1 94 ? 5.107 -6.305 -11.324 1.00 84.81 94 LEU A O 1
ATOM 686 N N . ILE A 1 95 ? 5.753 -7.819 -12.849 1.00 86.25 95 ILE A N 1
ATOM 687 C CA . ILE A 1 95 ? 4.680 -8.777 -12.542 1.00 86.25 95 ILE A CA 1
ATOM 688 C C . ILE A 1 95 ? 4.754 -9.226 -11.077 1.00 86.25 95 ILE A C 1
ATOM 690 O O . ILE A 1 95 ? 3.736 -9.224 -10.385 1.00 86.25 95 ILE A O 1
ATOM 694 N N . GLY A 1 96 ? 5.950 -9.563 -10.579 1.00 88.12 96 GLY A N 1
ATOM 695 C CA . GLY A 1 96 ? 6.149 -9.965 -9.184 1.00 88.12 96 GLY A CA 1
ATOM 696 C C . GLY A 1 96 ? 5.723 -8.879 -8.191 1.00 88.12 96 GLY A C 1
ATOM 697 O O . GLY A 1 96 ? 4.992 -9.158 -7.238 1.00 88.12 96 GLY A O 1
ATOM 698 N N . ILE A 1 97 ? 6.109 -7.626 -8.455 1.00 87.19 97 ILE A N 1
ATOM 699 C CA . ILE A 1 97 ? 5.652 -6.461 -7.686 1.00 87.19 97 ILE A CA 1
ATOM 700 C C . ILE A 1 97 ? 4.130 -6.306 -7.775 1.00 87.19 97 ILE A C 1
ATOM 702 O O . ILE A 1 97 ? 3.474 -6.072 -6.760 1.00 87.19 97 ILE A O 1
ATOM 706 N N . GLY A 1 98 ? 3.565 -6.452 -8.971 1.00 87.25 98 GLY A N 1
ATOM 707 C CA . GLY A 1 98 ? 2.136 -6.314 -9.210 1.00 87.25 98 GLY A CA 1
ATOM 708 C C . GLY A 1 98 ? 1.308 -7.299 -8.391 1.00 87.25 98 GLY A C 1
ATOM 709 O O . GLY A 1 98 ? 0.409 -6.888 -7.659 1.00 87.25 98 GLY A O 1
ATOM 710 N N . VAL A 1 99 ? 1.672 -8.583 -8.425 1.00 90.75 99 VAL A N 1
ATOM 711 C CA . VAL A 1 99 ? 1.016 -9.644 -7.642 1.00 90.75 99 VAL A CA 1
ATOM 712 C C . VAL A 1 99 ? 1.097 -9.363 -6.141 1.00 90.75 99 VAL A C 1
ATOM 714 O O . VAL A 1 99 ? 0.095 -9.504 -5.430 1.00 90.75 99 VAL A O 1
ATOM 717 N N . PHE A 1 100 ? 2.264 -8.935 -5.652 1.00 88.50 100 PHE A N 1
ATOM 718 C CA . PHE A 1 100 ? 2.441 -8.564 -4.249 1.00 88.50 100 PHE A CA 1
ATOM 719 C C . PHE A 1 100 ? 1.505 -7.415 -3.847 1.00 88.50 100 PHE A C 1
ATOM 721 O O . PHE A 1 100 ? 0.748 -7.544 -2.882 1.00 88.50 100 PHE A O 1
ATOM 728 N N . LEU A 1 101 ? 1.488 -6.325 -4.619 1.00 85.19 101 LEU A N 1
ATOM 729 C CA . LEU A 1 101 ? 0.657 -5.154 -4.332 1.00 85.19 101 LEU A CA 1
ATOM 730 C C . LEU A 1 101 ? -0.836 -5.477 -4.397 1.00 85.19 101 LEU A C 1
ATOM 732 O O . LEU A 1 101 ? -1.585 -5.101 -3.495 1.00 85.19 101 LEU A O 1
ATOM 736 N N . THR A 1 102 ? -1.279 -6.220 -5.411 1.00 88.56 102 THR A N 1
ATOM 737 C CA . THR A 1 102 ? -2.674 -6.662 -5.509 1.00 88.56 102 THR A CA 1
ATOM 738 C C . THR A 1 102 ? -3.068 -7.521 -4.304 1.00 88.56 102 THR A C 1
ATOM 740 O O . THR A 1 102 ? -4.161 -7.349 -3.763 1.00 88.56 102 THR A O 1
ATOM 743 N N . SER A 1 103 ? -2.171 -8.380 -3.810 1.00 89.00 103 SER A N 1
ATOM 744 C CA . SER A 1 103 ? -2.413 -9.180 -2.601 1.00 89.00 103 SER A CA 1
ATOM 745 C C . SER A 1 103 ? -2.545 -8.305 -1.346 1.00 89.00 103 SER A C 1
ATOM 747 O O . SER A 1 103 ? -3.481 -8.480 -0.563 1.00 89.00 103 SER A O 1
ATOM 749 N N . CYS A 1 104 ? -1.667 -7.311 -1.171 1.00 84.75 104 CYS A N 1
ATOM 750 C CA . CYS A 1 104 ? -1.773 -6.332 -0.083 1.00 84.75 104 CYS A CA 1
ATOM 751 C C . CYS A 1 104 ? -3.082 -5.532 -0.152 1.00 84.75 104 CYS A C 1
ATOM 753 O O . CYS A 1 104 ? -3.756 -5.368 0.865 1.00 84.75 104 CYS A O 1
ATOM 755 N N . ALA A 1 105 ? -3.492 -5.101 -1.347 1.00 87.25 105 ALA A N 1
ATOM 756 C CA . ALA A 1 105 ? -4.745 -4.381 -1.557 1.00 87.25 105 ALA A CA 1
ATOM 757 C C . ALA A 1 105 ? -5.970 -5.199 -1.125 1.00 87.25 105 ALA A C 1
ATOM 759 O O . ALA A 1 105 ? -6.887 -4.653 -0.508 1.00 87.25 105 ALA A O 1
ATOM 760 N N . VAL A 1 106 ? -5.975 -6.514 -1.379 1.00 90.56 106 VAL A N 1
ATOM 761 C CA . VAL A 1 106 ? -7.026 -7.415 -0.883 1.00 90.56 106 VAL A CA 1
ATOM 762 C C . VAL A 1 106 ? -7.062 -7.410 0.645 1.00 90.56 106 VAL A C 1
ATOM 764 O O . VAL A 1 106 ? -8.135 -7.250 1.226 1.00 90.56 106 VAL A O 1
ATOM 767 N N . VAL A 1 107 ? -5.909 -7.507 1.313 1.00 87.69 107 VAL A N 1
ATOM 768 C CA . VAL A 1 107 ? -5.841 -7.434 2.783 1.00 87.69 107 VAL A CA 1
ATOM 769 C C . VAL A 1 107 ? -6.395 -6.100 3.288 1.00 87.69 107 VAL A C 1
ATOM 771 O O . VAL A 1 107 ? -7.242 -6.087 4.182 1.00 87.69 107 VAL A O 1
ATOM 774 N N . PHE A 1 108 ? -5.989 -4.976 2.696 1.00 88.50 108 PHE A N 1
ATOM 775 C CA . PHE A 1 108 ? -6.446 -3.644 3.108 1.00 88.50 108 PHE A CA 1
ATOM 776 C C . PHE A 1 108 ? -7.954 -3.472 2.905 1.00 88.50 108 PHE A C 1
ATOM 778 O O . PHE A 1 108 ? -8.642 -2.935 3.777 1.00 88.50 108 PHE A O 1
ATOM 785 N N . LEU A 1 109 ? -8.493 -4.000 1.802 1.00 88.31 109 LEU A N 1
ATOM 786 C CA . LEU A 1 109 ? -9.925 -4.022 1.524 1.00 88.31 109 LEU A CA 1
ATOM 787 C C . LEU A 1 109 ? -10.688 -4.829 2.582 1.00 88.31 109 LEU A C 1
ATOM 789 O O . LEU A 1 109 ? -11.715 -4.364 3.081 1.00 88.31 109 LEU A O 1
ATOM 793 N N . LEU A 1 110 ? -10.191 -6.012 2.954 1.00 88.56 110 LEU A N 1
ATOM 794 C CA . LEU A 1 110 ? -10.806 -6.852 3.985 1.00 88.56 110 LEU A CA 1
ATOM 795 C C . LEU A 1 110 ? -10.795 -6.158 5.355 1.00 88.56 110 LEU A C 1
ATOM 797 O O . LEU A 1 110 ? -11.835 -6.084 6.015 1.00 88.56 110 LEU A O 1
ATOM 801 N N . VAL A 1 111 ? -9.659 -5.573 5.749 1.00 86.69 111 VAL A N 1
ATOM 802 C CA . VAL A 1 111 ? -9.517 -4.823 7.010 1.00 86.69 111 VAL A CA 1
A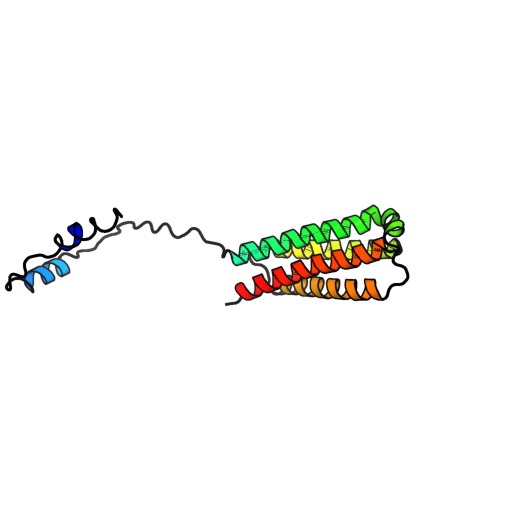TOM 803 C C . VAL A 1 111 ? -10.429 -3.592 7.020 1.00 86.69 111 VAL A C 1
ATOM 805 O O . VAL A 1 111 ? -11.108 -3.340 8.015 1.00 86.69 111 VAL A O 1
ATOM 808 N N . GLY A 1 112 ? -10.506 -2.851 5.912 1.00 84.56 112 GLY A N 1
ATOM 809 C CA . GLY A 1 112 ? -11.375 -1.682 5.776 1.00 84.56 112 GLY A CA 1
ATOM 810 C C . GLY A 1 112 ? -12.869 -2.028 5.781 1.00 84.56 112 GLY A C 1
ATOM 811 O O . GLY A 1 112 ? -13.686 -1.243 6.266 1.00 84.56 112 GLY A O 1
ATOM 812 N N . ARG A 1 113 ? -13.265 -3.204 5.276 1.00 86.94 113 ARG A N 1
ATOM 813 C CA . ARG A 1 113 ? -14.674 -3.637 5.260 1.00 86.94 113 ARG A CA 1
ATOM 814 C C . ARG A 1 113 ? -15.149 -4.237 6.581 1.00 86.94 113 ARG A C 1
ATOM 816 O O . ARG A 1 113 ? -16.360 -4.199 6.827 1.00 86.94 113 ARG A O 1
ATOM 823 N N . ALA A 1 114 ? -14.241 -4.731 7.423 1.00 83.75 114 ALA A N 1
ATOM 824 C CA . ALA A 1 114 ? -14.565 -5.306 8.725 1.00 83.75 114 ALA A CA 1
ATOM 825 C C . ALA A 1 114 ? -15.417 -4.352 9.591 1.00 83.75 114 ALA A C 1
ATOM 827 O O . ALA A 1 114 ? -15.265 -3.128 9.536 1.00 83.75 114 ALA A O 1
ATOM 828 N N . ARG A 1 115 ? -16.340 -4.912 10.392 1.00 73.94 115 ARG A N 1
ATOM 829 C CA . ARG A 1 115 ? -17.179 -4.127 11.326 1.00 73.94 115 ARG A CA 1
ATOM 830 C C . ARG A 1 115 ? -16.335 -3.429 12.393 1.00 73.94 115 ARG A C 1
ATOM 832 O O . ARG A 1 115 ? -16.589 -2.270 12.701 1.00 73.94 115 ARG A O 1
ATOM 839 N N . SER A 1 116 ? -15.306 -4.120 12.874 1.00 74.25 116 SER A N 1
ATOM 840 C CA . SER A 1 116 ? -14.262 -3.582 13.741 1.00 74.25 116 SER A CA 1
ATOM 841 C C . SER A 1 116 ? -12.921 -3.872 13.084 1.00 74.25 116 SER A C 1
ATOM 843 O O . SER A 1 116 ? -12.604 -5.033 12.837 1.00 74.25 116 SER A O 1
ATOM 845 N N . ALA A 1 117 ? -12.157 -2.829 12.759 1.00 74.00 117 ALA A N 1
ATOM 846 C CA . ALA A 1 117 ? -10.853 -2.993 12.129 1.00 74.00 117 ALA A CA 1
ATOM 847 C C . ALA A 1 117 ? -9.882 -3.648 13.132 1.00 74.00 117 ALA A C 1
ATOM 849 O O . ALA A 1 117 ? -9.622 -3.054 14.184 1.00 74.00 117 ALA A O 1
ATOM 850 N N . PRO A 1 118 ? -9.351 -4.853 12.851 1.00 80.94 118 PRO A N 1
ATOM 851 C CA . PRO A 1 118 ? -8.413 -5.502 13.753 1.00 80.94 118 PRO A CA 1
ATOM 852 C C . PRO A 1 118 ? -7.127 -4.664 13.858 1.00 80.94 118 PRO A C 1
ATOM 854 O O . PRO A 1 118 ? -6.567 -4.293 12.821 1.00 80.94 118 PRO A O 1
ATOM 857 N N . PRO A 1 119 ? -6.607 -4.403 15.074 1.00 80.31 119 PRO A N 1
ATOM 858 C CA . PRO A 1 119 ? -5.382 -3.625 15.272 1.00 80.31 119 PRO A CA 1
ATOM 859 C C . PRO A 1 119 ? -4.203 -4.150 14.446 1.00 80.31 119 PRO A C 1
ATOM 861 O O . PRO A 1 119 ? -3.467 -3.369 13.849 1.00 80.31 119 PRO A O 1
ATOM 864 N N . ALA A 1 120 ? -4.062 -5.476 14.363 1.00 82.94 120 ALA A N 1
ATOM 865 C CA . ALA A 1 120 ? -3.010 -6.132 13.592 1.00 82.94 120 ALA A CA 1
ATOM 866 C C . ALA A 1 120 ? -3.078 -5.801 12.091 1.00 82.94 120 ALA A C 1
ATOM 868 O O . ALA A 1 120 ? -2.048 -5.548 11.478 1.00 82.94 120 ALA A O 1
ATOM 869 N N . GLY A 1 121 ? -4.281 -5.732 11.508 1.00 79.75 121 GLY A N 1
ATOM 870 C CA . GLY A 1 121 ? -4.461 -5.395 10.093 1.00 79.75 121 GLY A CA 1
ATOM 871 C C . GLY A 1 121 ? -4.108 -3.940 9.779 1.00 79.75 121 GLY A C 1
ATOM 872 O O . GLY A 1 121 ? -3.499 -3.656 8.752 1.00 79.75 121 GLY A O 1
ATOM 873 N N . VAL A 1 122 ? -4.429 -3.021 10.695 1.00 81.25 122 VAL A N 1
ATOM 874 C CA . VAL A 1 122 ? -4.052 -1.603 10.571 1.00 81.25 122 VAL A CA 1
ATOM 875 C C . VAL A 1 122 ? -2.534 -1.437 10.667 1.00 81.25 122 VAL A C 1
ATOM 877 O O . VAL A 1 122 ? -1.941 -0.734 9.854 1.00 81.25 122 VAL A O 1
ATOM 880 N N . TRP A 1 123 ? -1.891 -2.113 11.623 1.00 85.31 123 TRP A N 1
ATOM 881 C CA . TRP A 1 123 ? -0.433 -2.081 11.760 1.00 85.31 123 TRP A CA 1
ATOM 882 C C . TRP A 1 123 ? 0.292 -2.723 10.586 1.00 85.31 123 TRP A C 1
ATOM 884 O O . TRP A 1 123 ? 1.320 -2.200 10.165 1.00 85.31 123 TRP A O 1
ATOM 894 N N . PHE A 1 124 ? -0.253 -3.804 10.032 1.00 84.50 124 PHE A N 1
ATOM 895 C CA . PHE A 1 124 ? 0.269 -4.409 8.814 1.00 84.50 124 PHE A CA 1
ATOM 896 C C . PHE A 1 124 ? 0.259 -3.410 7.650 1.00 84.50 124 PHE A C 1
ATOM 898 O O . PHE A 1 124 ? 1.290 -3.233 7.008 1.00 84.50 124 PHE A O 1
ATOM 905 N N . ALA A 1 125 ? -0.852 -2.697 7.430 1.00 81.56 125 ALA A N 1
ATOM 906 C CA . ALA A 1 125 ? -0.935 -1.672 6.387 1.00 81.56 125 ALA A CA 1
ATOM 907 C C . ALA A 1 125 ? 0.093 -0.548 6.587 1.00 81.56 125 ALA A C 1
ATOM 909 O O . ALA A 1 125 ? 0.841 -0.225 5.666 1.00 81.56 125 ALA A O 1
ATOM 910 N N . ILE A 1 126 ? 0.212 -0.027 7.813 1.00 84.56 126 ILE A N 1
ATOM 911 C CA . ILE A 1 126 ? 1.202 1.007 8.149 1.00 84.56 126 ILE A CA 1
ATOM 912 C C . ILE A 1 126 ? 2.628 0.510 7.877 1.00 84.56 126 ILE A C 1
ATOM 914 O O . ILE A 1 126 ? 3.420 1.228 7.268 1.00 84.56 126 ILE A O 1
ATOM 918 N N . ALA A 1 127 ? 2.963 -0.704 8.322 1.00 85.25 127 ALA A N 1
ATOM 919 C CA . ALA A 1 127 ? 4.301 -1.270 8.180 1.00 85.25 127 ALA A CA 1
ATOM 920 C C . ALA A 1 127 ? 4.660 -1.532 6.714 1.00 85.25 127 ALA A C 1
ATOM 922 O O . ALA A 1 127 ? 5.748 -1.155 6.281 1.00 85.25 127 ALA A O 1
ATOM 923 N N . VAL A 1 128 ? 3.739 -2.120 5.944 1.00 85.25 128 VAL A N 1
ATOM 924 C CA . VAL A 1 128 ? 3.916 -2.354 4.505 1.00 85.25 128 VAL A CA 1
ATOM 925 C C . VAL A 1 128 ? 4.117 -1.033 3.775 1.00 85.25 128 VAL A C 1
ATOM 927 O O . VAL A 1 128 ? 5.087 -0.900 3.034 1.00 85.25 128 VAL A O 1
ATOM 930 N N . ASN A 1 129 ? 3.275 -0.031 4.032 1.00 88.50 129 ASN A N 1
ATOM 931 C CA . ASN A 1 129 ? 3.377 1.264 3.367 1.00 88.50 129 ASN A CA 1
ATOM 932 C C . ASN A 1 129 ? 4.674 2.006 3.728 1.00 88.50 129 ASN A C 1
ATOM 934 O O . ASN A 1 129 ? 5.340 2.565 2.857 1.00 88.50 129 ASN A O 1
ATOM 938 N N . ALA A 1 130 ? 5.086 1.971 4.998 1.00 82.19 130 ALA A N 1
ATOM 939 C CA . ALA A 1 130 ? 6.347 2.569 5.432 1.00 82.19 130 ALA A CA 1
ATOM 940 C C . ALA A 1 130 ? 7.565 1.871 4.802 1.00 82.19 130 ALA A C 1
ATOM 942 O O . ALA A 1 130 ? 8.468 2.539 4.293 1.00 82.19 130 ALA A O 1
ATOM 943 N N . ALA A 1 131 ? 7.575 0.534 4.791 1.00 86.50 131 ALA A N 1
ATOM 944 C CA . ALA A 1 131 ? 8.633 -0.246 4.158 1.00 86.50 131 ALA A CA 1
ATOM 945 C C . ALA A 1 131 ? 8.686 0.007 2.644 1.00 86.50 131 ALA A C 1
ATOM 947 O O . ALA A 1 131 ? 9.770 0.183 2.091 1.00 86.50 131 ALA A O 1
ATOM 948 N N . TRP A 1 132 ? 7.528 0.095 1.985 1.00 85.25 132 TRP A N 1
ATOM 949 C CA . TRP A 1 132 ? 7.425 0.376 0.554 1.00 85.25 132 TRP A CA 1
ATOM 950 C C . TRP A 1 132 ? 7.952 1.764 0.189 1.00 85.25 132 TRP A C 1
ATOM 952 O O . TRP A 1 132 ? 8.672 1.920 -0.799 1.00 85.25 132 TRP A O 1
ATOM 962 N N . ALA A 1 133 ? 7.634 2.776 0.999 1.00 85.00 133 ALA A N 1
ATOM 963 C CA . ALA A 1 133 ? 8.147 4.128 0.815 1.00 85.00 133 ALA A CA 1
ATOM 964 C C . ALA A 1 133 ? 9.679 4.165 0.940 1.00 85.00 133 ALA A C 1
ATOM 966 O O . ALA A 1 133 ? 10.355 4.718 0.072 1.00 85.00 133 ALA A O 1
ATOM 967 N N . LEU A 1 134 ? 10.234 3.518 1.971 1.00 84.88 134 LEU A N 1
ATOM 968 C CA . LEU A 1 134 ? 11.682 3.432 2.162 1.00 84.88 134 LEU A CA 1
ATOM 969 C C . LEU A 1 134 ? 12.362 2.684 1.007 1.00 84.88 134 LEU A C 1
ATOM 971 O O . LEU A 1 134 ? 13.337 3.178 0.441 1.00 84.88 134 LEU A O 1
ATOM 975 N N . ALA A 1 135 ? 11.815 1.531 0.617 1.00 83.19 135 ALA A N 1
ATOM 976 C CA . ALA A 1 135 ? 12.307 0.755 -0.515 1.00 83.19 135 ALA A CA 1
ATOM 977 C C . ALA A 1 135 ? 12.276 1.571 -1.813 1.00 83.19 135 ALA A C 1
ATOM 979 O O . ALA A 1 135 ? 13.233 1.524 -2.577 1.00 83.19 135 ALA A O 1
ATOM 980 N N . SER A 1 136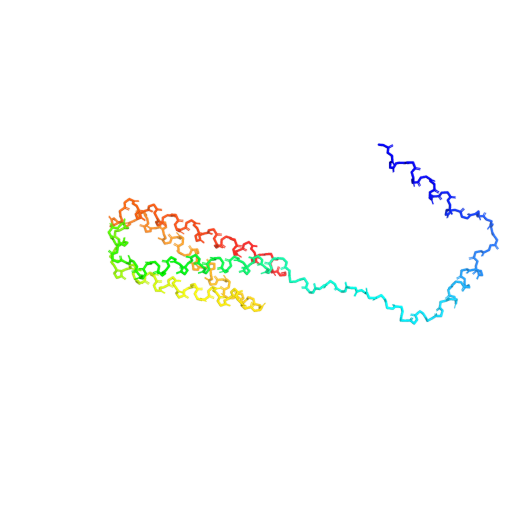 ? 11.234 2.376 -2.034 1.00 84.12 136 SER A N 1
ATOM 981 C CA . SER A 1 136 ? 11.123 3.246 -3.210 1.00 84.12 136 SER A CA 1
ATOM 982 C C . SER A 1 136 ? 12.233 4.303 -3.254 1.00 84.12 136 SER A C 1
ATOM 984 O O . SER A 1 136 ? 12.842 4.502 -4.302 1.00 84.12 136 SER A O 1
ATOM 986 N N . VAL A 1 137 ? 12.562 4.940 -2.125 1.00 84.12 137 VAL A N 1
ATOM 987 C CA . VAL A 1 137 ? 13.658 5.929 -2.050 1.00 84.12 137 VAL A CA 1
ATOM 988 C C . VAL A 1 137 ? 15.025 5.273 -2.270 1.00 84.12 137 VAL A C 1
ATOM 990 O O . VAL A 1 137 ? 15.853 5.784 -3.031 1.00 84.12 137 VAL A O 1
ATOM 993 N N . ILE A 1 138 ? 15.259 4.112 -1.653 1.00 84.06 138 ILE A N 1
ATOM 994 C CA . ILE A 1 138 ? 16.502 3.349 -1.838 1.00 84.06 138 ILE A CA 1
ATOM 995 C C . ILE A 1 138 ? 16.628 2.909 -3.299 1.00 84.06 138 ILE A C 1
ATOM 997 O O . ILE A 1 138 ? 17.674 3.090 -3.917 1.00 84.06 138 ILE A O 1
ATOM 1001 N N . HIS A 1 139 ? 15.559 2.378 -3.887 1.00 81.44 139 HIS A N 1
ATOM 1002 C CA . HIS A 1 139 ? 15.577 1.895 -5.262 1.00 81.44 139 HIS A CA 1
ATOM 1003 C C . HIS A 1 139 ? 15.783 3.038 -6.261 1.00 81.44 139 HIS A C 1
ATOM 1005 O O . HIS A 1 139 ? 16.632 2.933 -7.140 1.00 81.44 139 HIS A O 1
ATOM 1011 N N . ALA A 1 140 ? 15.095 4.168 -6.079 1.00 83.44 140 ALA A N 1
ATOM 1012 C CA . ALA A 1 140 ? 15.261 5.341 -6.934 1.00 83.44 140 ALA A CA 1
ATOM 1013 C C . ALA A 1 140 ? 16.690 5.917 -6.905 1.00 83.44 140 ALA A C 1
ATOM 1015 O O . ALA A 1 140 ? 17.128 6.494 -7.900 1.00 83.44 140 ALA A O 1
ATOM 1016 N N . SER A 1 141 ? 17.410 5.765 -5.788 1.00 78.88 141 SER A N 1
ATOM 1017 C CA . SER A 1 141 ? 18.785 6.264 -5.631 1.00 78.88 141 SER A CA 1
ATOM 1018 C C . SER A 1 141 ? 19.870 5.263 -6.042 1.00 78.88 141 SER A C 1
ATOM 1020 O O . SER A 1 141 ? 20.959 5.691 -6.416 1.00 78.88 141 SER A O 1
ATOM 1022 N N . SER A 1 142 ? 19.595 3.954 -6.006 1.00 81.62 142 SER A N 1
ATOM 1023 C CA . SER A 1 142 ? 20.615 2.909 -6.211 1.00 81.62 142 SER A CA 1
ATOM 1024 C C . SER A 1 142 ? 20.486 2.116 -7.512 1.00 81.62 142 SER A C 1
ATOM 1026 O O . SER A 1 142 ? 21.479 1.564 -7.985 1.00 81.62 142 SER A O 1
ATOM 1028 N N . ALA A 1 143 ? 19.299 2.036 -8.116 1.00 80.19 143 ALA A N 1
ATOM 1029 C CA . ALA A 1 143 ? 19.094 1.165 -9.265 1.00 80.19 143 ALA A CA 1
ATOM 1030 C C . ALA A 1 14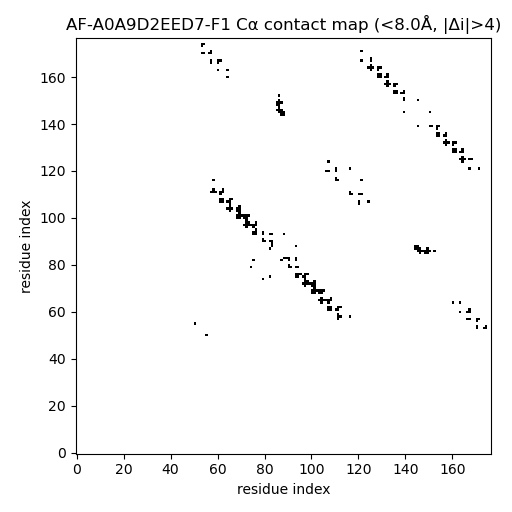3 ? 19.429 1.868 -10.594 1.00 80.19 143 ALA A C 1
ATOM 1032 O O . ALA A 1 143 ? 18.681 2.699 -11.115 1.00 80.19 143 ALA A O 1
ATOM 1033 N N . GLY A 1 144 ? 20.574 1.484 -11.170 1.00 78.38 144 GLY A N 1
ATOM 1034 C CA . GLY A 1 144 ? 21.095 2.025 -12.432 1.00 78.38 144 GLY A CA 1
ATOM 1035 C C . GLY A 1 144 ? 20.291 1.653 -13.683 1.00 78.38 144 GLY A C 1
ATOM 1036 O O . GLY A 1 144 ? 20.486 2.263 -14.729 1.00 78.38 144 GLY A O 1
ATOM 1037 N N . TRP A 1 145 ? 19.369 0.692 -13.583 1.00 77.75 145 TRP A N 1
ATOM 1038 C CA . TRP A 1 145 ? 18.515 0.245 -14.690 1.00 77.75 145 TRP A CA 1
ATOM 1039 C C . TRP A 1 145 ? 17.211 1.042 -14.839 1.00 77.75 145 TRP A C 1
ATOM 1041 O O . TRP A 1 145 ? 16.436 0.767 -15.751 1.00 77.75 145 TRP A O 1
ATOM 1051 N N . LEU A 1 146 ? 16.922 2.008 -13.955 1.00 81.19 146 LEU A N 1
ATOM 1052 C CA . LEU A 1 146 ? 15.725 2.842 -14.100 1.00 81.19 146 LEU A CA 1
ATOM 1053 C C . LEU A 1 146 ? 15.953 3.920 -15.151 1.00 81.19 146 LEU A C 1
ATOM 105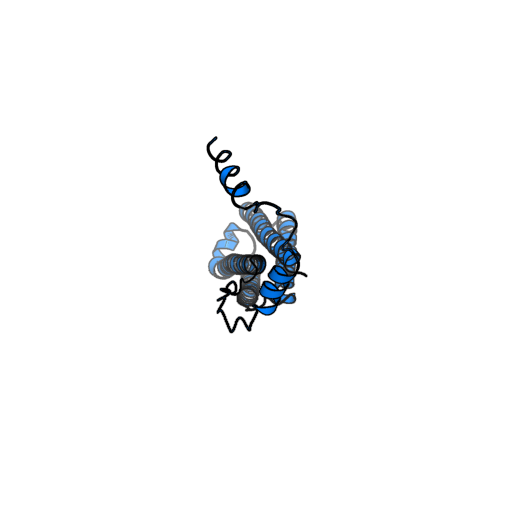5 O O . LEU A 1 146 ? 16.944 4.662 -15.103 1.00 81.19 146 LEU A O 1
ATOM 1059 N N . THR A 1 147 ? 14.954 4.096 -16.008 1.00 88.06 147 THR A N 1
ATOM 1060 C CA . THR A 1 147 ? 14.839 5.292 -16.843 1.00 88.06 147 THR A CA 1
ATOM 1061 C C . THR A 1 147 ? 14.591 6.528 -15.965 1.00 88.06 147 THR A C 1
ATOM 1063 O O . THR A 1 147 ? 14.214 6.425 -14.792 1.00 88.06 147 THR A O 1
ATOM 1066 N N . SER A 1 148 ? 14.748 7.728 -16.529 1.00 85.38 148 SER A N 1
ATOM 1067 C CA . SER A 1 148 ? 14.398 8.974 -15.827 1.00 85.38 148 SER A CA 1
ATOM 1068 C C . SER A 1 148 ? 12.923 9.003 -15.408 1.00 85.38 148 SER A C 1
ATOM 1070 O O . SER A 1 148 ? 12.605 9.422 -14.296 1.00 85.38 148 SER A O 1
ATOM 1072 N N . VAL A 1 149 ? 12.030 8.493 -16.267 1.00 86.44 149 VAL A N 1
ATOM 1073 C CA . VAL A 1 149 ? 10.590 8.373 -15.986 1.00 86.44 149 VAL A CA 1
ATOM 1074 C C . VAL A 1 149 ? 10.344 7.383 -14.849 1.00 86.44 149 VAL A C 1
ATOM 1076 O O . VAL A 1 149 ? 9.633 7.709 -13.902 1.00 86.44 149 VAL A O 1
ATOM 1079 N N . GLY A 1 150 ? 10.985 6.212 -14.888 1.00 83.69 150 GLY A N 1
ATOM 1080 C CA . GLY A 1 150 ? 10.883 5.202 -13.837 1.00 83.69 150 GLY A CA 1
ATOM 1081 C C . GLY A 1 150 ? 11.354 5.717 -12.481 1.00 83.69 150 GLY A C 1
ATOM 1082 O O . GLY A 1 150 ? 10.722 5.436 -11.463 1.00 83.69 150 GLY A O 1
ATOM 1083 N N . ARG A 1 151 ? 12.426 6.519 -12.449 1.00 85.00 151 ARG A N 1
ATOM 1084 C CA . ARG A 1 151 ? 12.931 7.145 -11.216 1.00 85.00 151 ARG A CA 1
ATOM 1085 C C . ARG A 1 151 ? 11.919 8.111 -10.610 1.00 85.00 151 ARG A C 1
ATOM 1087 O O . ARG A 1 151 ? 11.586 7.975 -9.434 1.00 85.00 151 ARG A O 1
ATOM 1094 N N . VAL A 1 152 ? 11.392 9.037 -11.413 1.00 86.94 152 VAL A N 1
ATOM 1095 C CA . VAL A 1 152 ? 10.360 9.987 -10.964 1.00 86.94 152 VAL A CA 1
ATOM 1096 C C . VAL A 1 152 ? 9.118 9.239 -10.479 1.00 86.94 152 VAL A C 1
ATOM 1098 O O . VAL A 1 152 ? 8.622 9.515 -9.388 1.00 86.94 152 VAL A O 1
ATOM 1101 N N . TRP A 1 153 ? 8.660 8.244 -11.241 1.00 87.25 153 TRP A N 1
ATOM 1102 C CA . TRP A 1 153 ? 7.516 7.408 -10.884 1.00 87.25 153 TRP A CA 1
ATOM 1103 C C . TRP A 1 153 ? 7.716 6.677 -9.550 1.00 87.25 153 TRP A C 1
ATOM 1105 O O . TRP A 1 153 ? 6.842 6.721 -8.685 1.00 87.25 153 TRP A O 1
ATOM 1115 N N . THR A 1 154 ? 8.891 6.076 -9.345 1.00 85.81 154 THR A N 1
ATOM 1116 C CA . THR A 1 154 ? 9.242 5.359 -8.107 1.00 85.81 154 THR A CA 1
ATOM 1117 C C . THR A 1 154 ? 9.197 6.285 -6.889 1.00 85.81 154 THR A C 1
ATOM 1119 O O . THR A 1 154 ? 8.668 5.909 -5.844 1.00 85.81 154 THR A O 1
ATOM 1122 N N . VAL A 1 155 ? 9.690 7.520 -7.017 1.00 84.38 155 VAL A N 1
ATOM 1123 C CA . VAL A 1 155 ? 9.619 8.513 -5.933 1.00 84.38 155 VAL A CA 1
ATOM 1124 C C . VAL A 1 155 ? 8.173 8.939 -5.673 1.00 84.38 155 VAL A C 1
ATOM 1126 O O . VAL A 1 155 ? 7.738 8.943 -4.521 1.00 84.38 155 VAL A O 1
ATOM 1129 N N . LEU A 1 156 ? 7.410 9.254 -6.725 1.00 85.56 156 LEU A N 1
ATOM 1130 C CA . LEU A 1 156 ? 6.015 9.686 -6.605 1.00 85.56 156 LEU A CA 1
ATOM 1131 C C . LEU A 1 156 ? 5.145 8.632 -5.911 1.00 85.56 156 LEU A C 1
ATOM 1133 O O . LEU A 1 156 ? 4.443 8.965 -4.955 1.00 85.56 156 LEU A O 1
ATOM 1137 N N . GLN A 1 157 ? 5.222 7.361 -6.325 1.00 85.19 157 GLN A N 1
ATOM 1138 C CA . GLN A 1 157 ? 4.462 6.293 -5.666 1.00 85.19 157 GLN A CA 1
ATOM 1139 C C . GLN A 1 157 ? 4.890 6.120 -4.199 1.00 85.19 157 GLN A C 1
ATOM 1141 O O . GLN A 1 157 ? 4.042 5.912 -3.334 1.00 85.19 157 GLN A O 1
ATOM 1146 N N . GLY A 1 158 ? 6.186 6.271 -3.896 1.00 77.44 158 GLY A N 1
ATOM 1147 C CA . GLY A 1 158 ? 6.700 6.197 -2.530 1.00 77.44 158 GLY A CA 1
ATOM 1148 C C . GLY A 1 158 ? 6.106 7.282 -1.628 1.00 77.44 158 GLY A C 1
ATOM 1149 O O . GLY A 1 158 ? 5.700 6.993 -0.504 1.00 77.44 158 GLY A O 1
ATOM 1150 N N . LEU A 1 159 ? 5.983 8.513 -2.136 1.00 81.38 159 LEU A N 1
ATOM 1151 C CA . LEU A 1 159 ? 5.374 9.632 -1.409 1.00 81.38 159 LEU A CA 1
ATOM 1152 C C . LEU A 1 159 ? 3.875 9.428 -1.162 1.00 81.38 159 LEU A C 1
ATOM 1154 O O . LEU A 1 159 ? 3.397 9.696 -0.060 1.00 81.38 159 LEU A O 1
ATOM 1158 N N . VAL A 1 160 ? 3.136 8.932 -2.159 1.00 83.44 160 VAL A N 1
ATOM 1159 C CA . VAL A 1 160 ? 1.698 8.639 -2.019 1.00 83.44 160 VAL A CA 1
ATOM 1160 C C . VAL A 1 160 ? 1.466 7.588 -0.933 1.00 83.44 160 VAL A C 1
ATOM 1162 O O . VAL A 1 160 ? 0.657 7.795 -0.027 1.00 83.44 160 VAL A O 1
ATOM 1165 N N . VAL A 1 161 ? 2.225 6.492 -0.979 1.00 82.31 161 VAL A N 1
ATOM 1166 C CA . VAL A 1 161 ? 2.120 5.391 -0.014 1.00 82.31 161 VAL A CA 1
ATOM 1167 C C . VAL A 1 161 ? 2.535 5.836 1.396 1.00 82.31 161 VAL A C 1
ATOM 1169 O O . VAL A 1 161 ? 1.876 5.490 2.380 1.00 82.31 161 VAL A O 1
ATOM 1172 N N . LEU A 1 162 ? 3.559 6.688 1.513 1.00 80.12 162 LEU A N 1
ATOM 1173 C CA . LEU A 1 162 ? 3.920 7.319 2.785 1.00 80.12 162 LEU A CA 1
ATOM 1174 C C . LEU A 1 162 ? 2.774 8.182 3.339 1.00 80.12 162 LEU A C 1
ATOM 1176 O O . LEU A 1 162 ? 2.494 8.141 4.538 1.00 80.12 162 LEU A O 1
ATOM 1180 N N . GLY A 1 163 ? 2.075 8.921 2.474 1.00 79.88 163 GLY A N 1
ATOM 1181 C CA . GLY A 1 163 ? 0.881 9.682 2.838 1.00 79.88 163 GLY A CA 1
ATOM 1182 C C . GLY A 1 163 ? -0.210 8.804 3.460 1.00 79.88 163 GLY A C 1
ATOM 1183 O O . GLY A 1 163 ? -0.777 9.171 4.494 1.00 79.88 163 GLY A O 1
ATOM 1184 N N . PHE A 1 164 ? -0.452 7.612 2.903 1.00 82.25 164 PHE A N 1
ATOM 1185 C CA . PHE A 1 164 ? -1.384 6.645 3.492 1.00 82.25 164 PHE A CA 1
ATOM 1186 C C . PHE A 1 164 ? -0.917 6.137 4.854 1.00 82.25 164 PHE A C 1
ATOM 1188 O O . PHE A 1 164 ? -1.715 6.144 5.796 1.00 82.25 164 PHE A O 1
ATOM 1195 N N . ALA A 1 165 ? 0.362 5.778 5.002 1.00 79.25 165 ALA A N 1
ATOM 1196 C CA . ALA A 1 165 ? 0.919 5.346 6.287 1.00 79.25 165 ALA A CA 1
ATOM 1197 C C . ALA A 1 165 ? 0.729 6.414 7.378 1.00 79.25 165 ALA A C 1
ATOM 1199 O O . ALA A 1 165 ? 0.284 6.113 8.490 1.00 79.25 165 ALA A O 1
ATOM 1200 N N . VAL A 1 166 ? 1.007 7.680 7.051 1.00 80.75 166 VAL A N 1
ATOM 1201 C CA . VAL A 1 166 ? 0.827 8.812 7.970 1.00 80.75 166 VAL A CA 1
ATOM 1202 C C . VAL A 1 166 ? -0.650 9.001 8.324 1.00 80.75 166 VAL A C 1
ATOM 1204 O O . VAL A 1 166 ? -0.984 9.131 9.504 1.00 80.75 166 VAL A O 1
ATOM 1207 N N . ALA A 1 167 ? -1.554 8.963 7.341 1.00 78.44 167 ALA A N 1
ATOM 1208 C CA . ALA A 1 167 ? -2.991 9.092 7.579 1.00 78.44 167 ALA A CA 1
ATOM 1209 C C . ALA A 1 167 ? -3.535 7.966 8.479 1.00 78.44 167 ALA A C 1
ATOM 1211 O O . ALA A 1 167 ? -4.290 8.232 9.422 1.00 78.44 167 ALA A O 1
ATOM 1212 N N . GLN A 1 168 ? -3.116 6.721 8.232 1.00 79.75 168 GLN A N 1
ATOM 1213 C CA . GLN A 1 168 ? -3.468 5.548 9.035 1.00 79.75 168 GLN A CA 1
ATOM 1214 C C . GLN A 1 168 ? -2.939 5.678 10.470 1.00 79.75 168 GLN A C 1
ATOM 1216 O O . GLN A 1 168 ? -3.694 5.457 11.419 1.00 79.75 168 GLN A O 1
ATOM 1221 N N . LEU A 1 169 ? -1.688 6.122 10.647 1.00 79.25 169 LEU A N 1
ATOM 1222 C CA . LEU A 1 169 ? -1.072 6.329 11.960 1.00 79.25 169 LEU A CA 1
ATOM 1223 C C . LEU A 1 169 ? -1.772 7.431 12.770 1.00 79.25 169 LEU A C 1
ATOM 1225 O O . LEU A 1 169 ? -2.044 7.244 13.958 1.00 79.25 169 LEU A O 1
ATOM 1229 N N . ILE A 1 170 ? -2.095 8.567 12.140 1.00 80.06 170 ILE A N 1
ATOM 1230 C CA . ILE A 1 170 ? -2.822 9.670 12.788 1.00 80.06 170 ILE A CA 1
ATOM 1231 C C . ILE A 1 170 ? -4.209 9.203 13.229 1.00 80.06 170 ILE A C 1
ATOM 1233 O O . ILE A 1 170 ? -4.620 9.488 14.355 1.00 80.06 170 ILE A O 1
ATOM 1237 N N . CYS A 1 171 ? -4.931 8.481 12.367 1.00 75.75 171 CYS A N 1
ATOM 1238 C CA . CYS A 1 171 ? -6.251 7.962 12.710 1.00 75.75 171 CYS A CA 1
ATOM 1239 C C . CYS A 1 171 ? -6.167 6.944 13.852 1.00 75.75 171 CYS A C 1
ATOM 1241 O O . CYS A 1 171 ? -6.937 7.038 14.802 1.00 75.75 171 CYS A O 1
ATOM 1243 N N . TRP A 1 172 ? -5.202 6.023 13.806 1.00 74.56 172 TRP A N 1
ATOM 1244 C CA . TRP A 1 172 ? -5.006 5.004 14.835 1.00 74.56 172 TRP A CA 1
ATOM 1245 C C . TRP A 1 172 ? -4.714 5.599 16.220 1.00 74.56 172 TRP A C 1
ATOM 1247 O O . TRP A 1 172 ? -5.335 5.200 17.206 1.00 74.56 172 TRP A O 1
ATOM 1257 N N . ARG A 1 173 ? -3.839 6.611 16.301 1.00 76.31 173 ARG A N 1
ATOM 1258 C CA . ARG A 1 173 ? -3.534 7.313 17.564 1.00 76.31 173 ARG A CA 1
ATOM 1259 C C . ARG A 1 173 ? -4.753 7.991 18.197 1.00 76.31 173 ARG A C 1
ATOM 1261 O O . ARG A 1 173 ? -4.749 8.201 19.399 1.00 76.31 173 ARG A O 1
ATOM 1268 N N . ARG A 1 174 ? -5.781 8.318 17.408 1.00 70.75 174 ARG A N 1
ATOM 1269 C CA . ARG A 1 174 ? -7.027 8.947 17.879 1.00 70.75 174 ARG A CA 1
ATOM 1270 C C . ARG A 1 174 ? -8.138 7.950 18.238 1.00 70.75 174 ARG A C 1
ATOM 1272 O O . ARG A 1 174 ? -9.180 8.384 18.714 1.00 70.75 174 ARG A O 1
ATOM 1279 N N . VAL A 1 175 ? -7.962 6.656 17.945 1.00 68.56 175 VAL A N 1
ATOM 1280 C CA . VAL A 1 175 ? -8.918 5.580 18.291 1.00 68.56 175 VAL A CA 1
ATOM 1281 C C . VAL A 1 175 ? -8.477 4.813 19.541 1.00 68.56 175 VAL A C 1
ATOM 1283 O O . VAL A 1 175 ? -9.305 4.158 20.167 1.00 68.56 175 VAL A O 1
ATOM 1286 N N . ARG A 1 176 ? -7.194 4.877 19.922 1.00 56.31 176 ARG A N 1
ATOM 1287 C CA . ARG A 1 176 ? -6.729 4.259 21.169 1.00 56.31 176 ARG A CA 1
ATOM 1288 C C . ARG A 1 176 ? -7.320 5.006 22.382 1.00 56.31 176 ARG A C 1
ATOM 1290 O O . ARG A 1 176 ? -7.177 6.228 22.403 1.00 56.31 176 ARG A O 1
ATOM 1297 N N . PRO A 1 177 ? -7.993 4.303 23.315 1.00 47.78 177 PRO A N 1
ATOM 1298 C CA . PRO A 1 177 ? -8.443 4.877 24.581 1.00 47.78 177 PRO A CA 1
ATOM 1299 C C . PRO A 1 177 ? -7.264 5.293 25.465 1.00 47.78 177 PRO A C 1
ATOM 1301 O O . PRO A 1 177 ? -6.166 4.707 25.301 1.00 47.78 177 PRO A O 1
#

Mean predicted aligned error: 15.46 Å

Nearest PDB structures (foldseek):
  8a3k-assembly1_UNK  TM=6.620E-01  e=4.129E+00  synthetic construct

pLDDT: mean 74.77, std 15.14, range [37.53, 92.12]

Organism: NCBI:txid2838746